Protein AF-A0A6G8ITP6-F1 (afdb_monomer_lite)

Sequence (67 aa):
MCTQLQYIGSLWFTTAEAQELMALIRAGLLDTNQWVPRPYTLDQLNQALEDIQTDANGFLNYHIVHE

Foldseek 3Di:
DDPDDDDDDDDDDDPVVVVVVVVCVVVVVDDLVQQAEDEDAPVCVVVLVVCCVPPDDPRYDYDYDDD

Organism: Pseudomonas veronii (NCBI:txid76761)

Structure (mmCIF, N/CA/C/O backbone):
data_AF-A0A6G8ITP6-F1
#
_entry.id   AF-A0A6G8ITP6-F1
#
loop_
_atom_site.group_PDB
_atom_site.id
_atom_site.type_symbol
_atom_site.label_atom_id
_atom_site.label_alt_id
_atom_site.label_comp_id
_atom_site.label_asym_id
_atom_site.label_entity_id
_atom_site.label_seq_id
_atom_site.pdbx_PDB_ins_code
_atom_site.Cartn_x
_atom_site.Cartn_y
_atom_site.Cartn_z
_atom_site.occupancy
_atom_site.B_iso_or_equiv
_atom_site.auth_seq_id
_atom_site.auth_comp_id
_atom_site.auth_asym_id
_atom_site.auth_atom_id
_atom_site.pdbx_PDB_model_num
ATOM 1 N N . MET A 1 1 ? -32.446 16.118 16.161 1.00 64.44 1 MET A N 1
ATOM 2 C CA . MET A 1 1 ? -31.269 15.253 16.387 1.00 64.44 1 MET A CA 1
ATOM 3 C C . MET A 1 1 ? -30.119 15.846 15.594 1.00 64.44 1 MET A C 1
ATOM 5 O O . MET A 1 1 ? -30.310 16.078 14.410 1.00 64.44 1 MET A O 1
ATOM 9 N N . CYS A 1 2 ? -29.000 16.186 16.232 1.00 73.06 2 CYS A N 1
ATOM 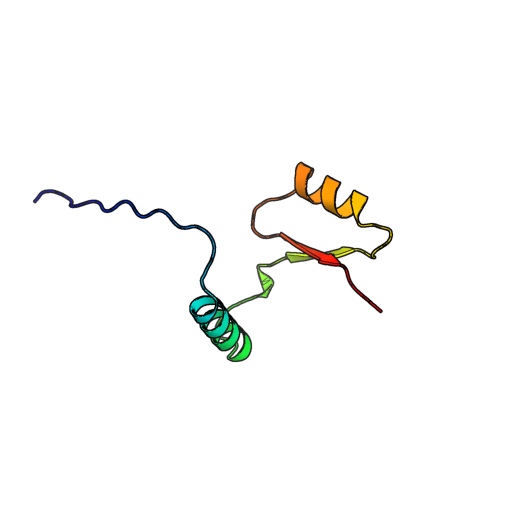10 C CA . CYS A 1 2 ? -27.808 16.662 15.526 1.00 73.06 2 CYS A CA 1
ATOM 11 C C . CYS A 1 2 ? -26.916 15.450 15.241 1.00 73.06 2 CYS A C 1
AT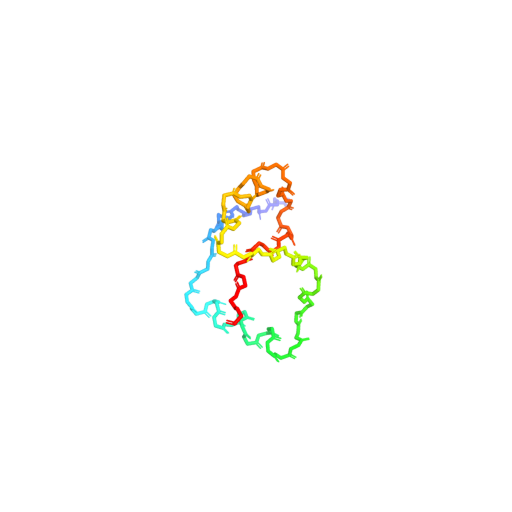OM 13 O O . CYS A 1 2 ? -26.667 14.658 16.149 1.00 73.06 2 CYS A O 1
ATOM 15 N N . THR A 1 3 ? -26.484 15.269 13.998 1.00 74.69 3 THR A N 1
ATOM 16 C CA . THR A 1 3 ? -25.574 14.185 13.619 1.00 74.69 3 THR A CA 1
ATOM 17 C C . THR A 1 3 ? -24.193 14.498 14.189 1.00 74.69 3 THR A C 1
ATOM 19 O O . THR A 1 3 ? -23.524 15.416 13.720 1.00 74.69 3 THR A O 1
ATOM 22 N N . GLN A 1 4 ? -23.766 13.775 15.225 1.00 87.06 4 GLN A N 1
ATOM 23 C CA . GLN A 1 4 ? -22.426 13.933 15.788 1.00 87.06 4 GLN A CA 1
ATOM 24 C C . GLN A 1 4 ? -21.420 13.188 14.907 1.00 87.06 4 GLN A C 1
ATOM 26 O O . GLN A 1 4 ? -21.227 11.983 15.049 1.00 87.06 4 GLN A O 1
ATOM 31 N N . LEU A 1 5 ? -20.806 13.910 13.971 1.00 91.00 5 LEU A N 1
ATOM 32 C CA . LEU A 1 5 ? -19.739 13.377 13.129 1.00 91.00 5 LEU A CA 1
ATOM 33 C C . LEU A 1 5 ? -18.412 13.360 13.902 1.00 91.00 5 LEU A C 1
ATOM 35 O O . LEU A 1 5 ? -18.078 14.322 14.594 1.00 91.00 5 LEU A O 1
ATOM 39 N N . GLN A 1 6 ? -17.654 12.271 13.766 1.00 92.81 6 GLN A N 1
ATOM 40 C CA . GLN A 1 6 ? -16.277 12.155 14.245 1.00 92.81 6 GLN A CA 1
ATOM 41 C C . GLN A 1 6 ? -15.326 12.070 13.054 1.00 92.81 6 GLN A C 1
ATOM 43 O O . GLN A 1 6 ? -15.575 11.332 12.103 1.00 92.81 6 GLN A O 1
ATOM 48 N N . TYR A 1 7 ? -14.223 12.808 13.138 1.00 93.50 7 TYR A N 1
ATOM 49 C CA . TYR A 1 7 ? -13.137 12.771 12.167 1.00 93.50 7 TYR A CA 1
ATOM 50 C C . TYR A 1 7 ? -11.911 12.176 12.849 1.00 93.50 7 TYR A C 1
ATOM 52 O O . TYR A 1 7 ? -11.480 12.675 13.888 1.00 93.50 7 TYR A O 1
ATOM 60 N N . ILE A 1 8 ? -11.371 11.102 12.279 1.00 94.56 8 ILE A N 1
ATOM 61 C CA . ILE A 1 8 ? -10.233 10.368 12.833 1.00 94.56 8 ILE A CA 1
ATOM 62 C C . ILE A 1 8 ? -9.163 10.286 11.749 1.00 94.56 8 ILE A C 1
ATOM 64 O O . ILE A 1 8 ? -9.428 9.813 10.646 1.00 94.56 8 ILE A O 1
ATOM 68 N N . GLY A 1 9 ? -7.959 10.765 12.061 1.00 94.56 9 GLY A N 1
ATOM 69 C CA . GLY A 1 9 ? -6.786 10.532 11.224 1.00 94.56 9 GLY A CA 1
ATOM 70 C C . GLY A 1 9 ? -6.274 9.106 11.415 1.00 94.56 9 GLY A C 1
ATOM 71 O O . GLY A 1 9 ? -6.257 8.603 12.535 1.00 94.56 9 GLY A O 1
ATOM 72 N N . SER A 1 10 ? -5.842 8.466 10.334 1.00 93.06 10 SER A N 1
ATOM 73 C CA . SER A 1 10 ? -5.239 7.133 10.360 1.00 93.06 10 SER A CA 1
ATOM 74 C C . SER A 1 10 ? -3.943 7.159 9.559 1.00 93.06 10 SER A C 1
ATOM 76 O O . SER A 1 10 ? -3.892 7.740 8.474 1.00 93.06 10 SER A O 1
ATOM 78 N N . LEU A 1 11 ? -2.886 6.580 10.124 1.00 94.38 11 LEU A N 1
ATOM 79 C CA . LEU A 1 11 ? -1.574 6.484 9.501 1.00 94.38 11 LEU A CA 1
ATOM 80 C C . LEU A 1 11 ? -0.898 5.206 9.999 1.00 94.38 11 LEU A C 1
ATOM 82 O O . LEU A 1 11 ? -0.478 5.150 11.153 1.00 94.38 11 LEU A O 1
ATOM 86 N N . TRP A 1 12 ? -0.760 4.218 9.114 1.00 92.31 12 TRP A N 1
ATOM 87 C CA . TRP A 1 12 ? -0.129 2.929 9.421 1.00 92.31 12 TRP A CA 1
ATOM 88 C C . TRP A 1 12 ? -0.769 2.211 10.626 1.00 92.31 12 TRP A C 1
ATOM 90 O O . TRP A 1 12 ? -1.955 2.384 10.901 1.00 92.31 12 TRP A O 1
ATOM 100 N N . PHE A 1 13 ? 0.001 1.341 11.277 1.00 95.38 13 PHE A N 1
ATOM 101 C CA . PHE A 1 13 ? -0.403 0.499 12.392 1.00 95.38 13 PHE A CA 1
ATOM 102 C C . PHE A 1 13 ? 0.767 0.314 13.368 1.00 95.38 13 PHE A C 1
ATOM 104 O O . PHE A 1 13 ? 1.944 0.404 13.004 1.00 95.38 13 PHE A O 1
ATOM 111 N N . THR 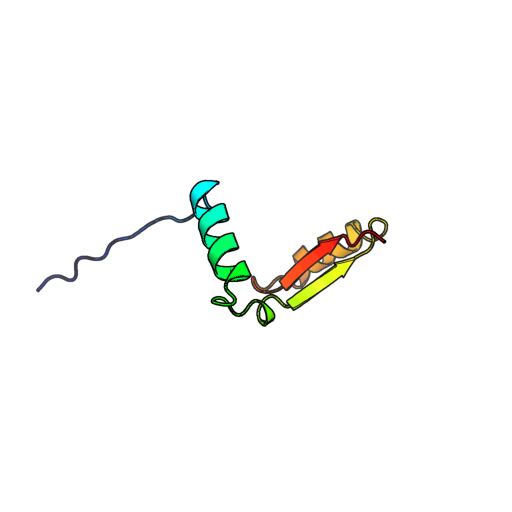A 1 14 ? 0.439 0.037 14.621 1.00 96.62 14 THR A N 1
ATOM 112 C CA . THR A 1 14 ? 1.362 -0.406 15.666 1.00 96.62 14 THR A CA 1
ATOM 113 C C . THR A 1 14 ? 1.791 -1.860 15.444 1.00 96.62 14 THR A C 1
ATOM 115 O O . THR A 1 14 ? 1.151 -2.623 14.720 1.00 96.62 14 THR A O 1
ATOM 118 N N . THR A 1 15 ? 2.858 -2.298 16.118 1.00 97.88 15 THR A N 1
ATOM 119 C CA . THR A 1 15 ? 3.293 -3.706 16.078 1.00 97.88 15 THR A CA 1
ATOM 120 C C . THR A 1 15 ? 2.201 -4.673 16.543 1.00 97.88 15 THR A C 1
ATOM 122 O O . THR A 1 15 ? 2.084 -5.764 15.991 1.00 97.88 15 THR A O 1
ATOM 125 N N . ALA A 1 16 ? 1.400 -4.286 17.541 1.00 98.19 16 ALA A N 1
ATOM 126 C CA . ALA A 1 16 ? 0.302 -5.111 18.039 1.00 98.19 16 ALA A CA 1
ATOM 127 C C . ALA A 1 16 ? -0.791 -5.279 16.971 1.00 98.19 16 ALA A C 1
ATOM 129 O O . ALA A 1 16 ? -1.149 -6.405 16.634 1.00 98.19 16 ALA A O 1
ATOM 130 N N . GLU A 1 17 ? -1.224 -4.179 16.352 1.00 97.81 17 GLU A N 1
ATOM 131 C CA . GLU A 1 17 ? -2.196 -4.203 15.249 1.00 97.81 17 GLU A CA 1
ATOM 132 C C . GLU A 1 17 ? -1.678 -5.020 14.050 1.00 97.81 17 GLU A C 1
ATOM 134 O O . GLU A 1 17 ? -2.430 -5.778 13.437 1.00 97.81 17 GLU A O 1
ATOM 139 N N . ALA A 1 18 ? -0.374 -4.955 13.749 1.00 96.62 18 ALA A N 1
ATOM 140 C CA . ALA A 1 18 ? 0.242 -5.797 12.721 1.00 96.62 18 ALA A CA 1
ATOM 141 C C . ALA A 1 18 ? 0.147 -7.294 13.057 1.00 96.62 18 ALA A C 1
ATOM 143 O O . ALA A 1 18 ? -0.143 -8.120 12.192 1.00 96.62 18 ALA A O 1
ATOM 144 N N . GLN A 1 19 ? 0.412 -7.667 14.311 1.00 98.12 19 GLN A N 1
ATOM 145 C CA . GLN A 1 19 ? 0.344 -9.060 14.757 1.00 98.12 19 GLN A CA 1
ATOM 146 C C . GLN A 1 19 ? -1.084 -9.604 14.692 1.00 98.12 19 GLN A C 1
ATOM 148 O O . GLN A 1 19 ? -1.274 -10.752 14.276 1.00 98.12 19 GLN A O 1
ATOM 153 N N . GLU A 1 20 ? -2.067 -8.778 15.050 1.00 97.81 20 GLU A N 1
ATOM 154 C CA . GLU A 1 20 ? -3.489 -9.092 14.914 1.00 97.81 20 GLU A CA 1
ATOM 155 C C . GLU A 1 20 ? -3.871 -9.291 13.444 1.00 97.81 20 GLU A C 1
ATOM 157 O O . GLU A 1 20 ? -4.412 -10.343 13.094 1.00 97.81 20 GLU A O 1
ATOM 162 N N . LEU A 1 21 ? -3.494 -8.360 12.559 1.00 95.81 21 LEU A N 1
ATOM 163 C CA . LEU A 1 21 ? -3.692 -8.497 11.112 1.00 95.81 21 LEU A CA 1
ATOM 164 C C . LEU A 1 21 ? -3.085 -9.806 10.584 1.00 95.81 21 LEU A C 1
ATOM 166 O O . LEU A 1 21 ? -3.748 -10.571 9.881 1.00 95.81 21 LEU A O 1
ATOM 170 N N . MET A 1 22 ? -1.847 -10.118 10.972 1.00 96.38 22 MET A N 1
ATOM 171 C CA . MET A 1 22 ? -1.182 -11.359 10.571 1.00 96.38 22 MET A CA 1
ATOM 172 C C . MET A 1 22 ? -1.878 -12.613 11.112 1.00 96.38 22 MET A C 1
ATOM 174 O O . MET A 1 22 ? -1.856 -13.654 10.453 1.00 96.38 22 MET A O 1
ATOM 178 N N . ALA A 1 23 ? -2.484 -12.554 12.301 1.00 97.75 23 ALA A N 1
ATOM 179 C CA . ALA A 1 23 ? -3.279 -13.658 12.831 1.00 97.75 23 ALA A CA 1
ATOM 180 C C . ALA A 1 23 ? -4.537 -13.899 11.984 1.00 97.75 23 ALA A C 1
ATOM 182 O O . ALA A 1 23 ? -4.836 -15.053 11.676 1.00 97.75 23 ALA A O 1
ATOM 183 N N . LEU A 1 24 ? -5.210 -12.833 11.539 1.00 97.19 24 LEU A N 1
ATOM 184 C CA . LEU A 1 24 ? -6.375 -12.928 10.653 1.00 97.19 24 LEU A CA 1
ATOM 185 C C . LEU A 1 24 ? -6.014 -13.514 9.281 1.00 97.19 24 LEU A C 1
ATOM 187 O O . LEU A 1 24 ? -6.714 -14.406 8.800 1.00 97.19 24 LEU A O 1
ATOM 191 N N . ILE A 1 25 ? -4.897 -13.073 8.685 1.00 95.62 25 ILE A N 1
ATOM 192 C CA . ILE A 1 25 ? -4.381 -13.636 7.424 1.00 95.62 25 ILE A CA 1
ATOM 193 C C . ILE A 1 25 ? -4.104 -15.136 7.590 1.00 95.62 25 ILE A C 1
ATOM 195 O O . ILE A 1 25 ? -4.583 -15.945 6.800 1.00 95.62 25 ILE A O 1
ATOM 199 N N . ARG A 1 26 ? -3.377 -15.531 8.645 1.00 96.00 26 ARG A N 1
ATOM 200 C CA . ARG A 1 26 ? -3.048 -16.946 8.907 1.00 96.00 26 ARG A CA 1
ATOM 201 C C . ARG A 1 26 ? -4.276 -17.816 9.158 1.00 96.00 26 ARG A C 1
ATOM 203 O O . ARG A 1 26 ? -4.265 -18.988 8.799 1.00 96.00 26 ARG A O 1
ATOM 210 N N . ALA A 1 27 ? -5.315 -17.256 9.770 1.00 97.62 27 ALA A N 1
ATOM 211 C CA . ALA A 1 27 ? -6.583 -17.941 9.991 1.00 97.62 27 ALA A CA 1
ATOM 212 C C . ALA A 1 27 ? -7.443 -18.053 8.715 1.00 97.62 27 ALA A C 1
ATOM 214 O O . ALA A 1 27 ? -8.512 -18.658 8.765 1.00 97.62 27 ALA A O 1
ATOM 215 N N . GLY A 1 28 ? -7.011 -17.471 7.588 1.00 95.50 28 GLY A N 1
ATOM 216 C CA . GLY A 1 28 ? -7.776 -17.449 6.339 1.00 95.50 28 GLY A CA 1
ATOM 217 C C . GLY A 1 28 ? -9.023 -16.565 6.407 1.00 95.50 28 GLY A C 1
ATOM 218 O O . GLY A 1 28 ? -9.947 -16.746 5.621 1.00 95.50 28 GLY A O 1
ATOM 219 N N . LEU A 1 29 ? -9.073 -15.629 7.361 1.00 96.88 29 LEU A N 1
ATOM 220 C CA . LEU A 1 29 ? -10.223 -14.745 7.574 1.00 96.88 29 LEU A CA 1
ATOM 221 C C . LEU A 1 29 ? -10.189 -13.498 6.683 1.00 96.88 29 LEU A C 1
ATOM 223 O O . LEU A 1 29 ? -11.175 -12.766 6.619 1.00 96.88 29 LEU A O 1
ATOM 227 N N . LEU A 1 30 ? -9.064 -13.252 6.010 1.00 92.62 30 LEU A N 1
ATOM 228 C CA . LEU A 1 30 ? -8.889 -12.159 5.062 1.00 92.62 30 LEU A CA 1
ATOM 229 C C . LEU A 1 30 ? -8.607 -12.720 3.670 1.00 92.62 30 LEU A C 1
ATOM 231 O O . LEU A 1 30 ? -7.748 -13.584 3.505 1.00 92.62 30 LEU A O 1
ATOM 235 N N . ASP A 1 31 ? -9.315 -12.193 2.674 1.00 90.06 31 ASP A N 1
ATOM 236 C CA . ASP A 1 31 ? -9.062 -12.491 1.267 1.00 90.06 31 ASP A CA 1
ATOM 237 C C . ASP A 1 31 ? -7.879 -11.658 0.761 1.00 90.06 31 ASP A C 1
ATOM 239 O O . ASP A 1 31 ? -8.014 -10.482 0.421 1.00 90.06 31 ASP A O 1
ATOM 243 N N . THR A 1 32 ? -6.699 -12.273 0.717 1.00 88.12 32 THR A N 1
ATOM 244 C CA . THR A 1 32 ? -5.470 -11.610 0.264 1.00 88.12 32 THR A CA 1
ATOM 245 C C . THR A 1 32 ? -5.328 -11.584 -1.257 1.00 88.12 32 THR A C 1
ATOM 247 O O . THR A 1 32 ? -4.398 -10.959 -1.759 1.00 88.12 32 THR A O 1
ATOM 250 N N . ASN A 1 33 ? -6.235 -12.216 -2.016 1.00 87.25 33 ASN A N 1
ATOM 251 C CA . ASN A 1 33 ? -6.158 -12.238 -3.484 1.00 87.25 33 ASN A CA 1
ATOM 252 C C . ASN A 1 33 ? -6.417 -10.863 -4.114 1.00 87.25 33 ASN A C 1
ATOM 254 O O . ASN A 1 33 ? -6.082 -10.639 -5.275 1.00 87.25 33 ASN A O 1
ATOM 258 N N . GLN A 1 34 ? -6.999 -9.935 -3.351 1.00 84.94 34 GLN A N 1
ATOM 259 C CA . GLN A 1 34 ? -7.214 -8.555 -3.785 1.00 84.94 34 GLN A CA 1
ATOM 260 C C . GLN A 1 34 ? -5.908 -7.756 -3.876 1.00 84.94 34 GLN A C 1
ATOM 262 O O . GLN A 1 34 ? -5.863 -6.737 -4.563 1.00 84.94 34 GLN A O 1
ATOM 267 N N . TRP A 1 35 ? -4.843 -8.210 -3.207 1.00 88.19 35 TRP A N 1
ATOM 268 C CA . TRP A 1 35 ? -3.519 -7.599 -3.281 1.00 88.19 35 TRP A CA 1
ATOM 269 C C . TRP A 1 35 ? -2.768 -8.170 -4.477 1.00 88.19 35 TRP A C 1
ATOM 271 O O . TRP A 1 35 ? -2.029 -9.147 -4.359 1.00 88.19 35 TRP A O 1
ATOM 281 N N . VAL A 1 36 ? -2.993 -7.580 -5.651 1.00 91.69 36 VAL A N 1
ATOM 282 C CA . VAL A 1 36 ? -2.448 -8.099 -6.909 1.00 91.69 36 VAL A CA 1
ATOM 283 C C . VAL A 1 36 ? -0.914 -8.021 -6.867 1.00 91.69 36 VAL A C 1
ATOM 285 O O . VAL A 1 36 ? -0.368 -6.915 -6.775 1.00 91.69 36 VAL A O 1
ATOM 288 N N . PRO A 1 37 ? -0.201 -9.161 -6.927 1.00 93.44 37 PRO A N 1
ATOM 289 C CA . PRO A 1 37 ? 1.247 -9.180 -6.786 1.00 93.44 37 PRO A CA 1
ATOM 290 C C . PRO A 1 37 ? 1.944 -8.580 -8.013 1.00 93.44 37 PRO A C 1
ATOM 292 O O . PRO A 1 37 ? 1.593 -8.868 -9.159 1.00 93.44 37 PRO A O 1
ATOM 295 N N . ARG A 1 38 ? 2.977 -7.775 -7.755 1.00 95.31 38 ARG A N 1
ATOM 296 C CA . ARG A 1 38 ? 3.916 -7.208 -8.732 1.00 95.31 38 ARG A CA 1
ATOM 297 C C . ARG A 1 38 ? 5.347 -7.573 -8.300 1.00 95.31 38 ARG A C 1
ATOM 299 O O . ARG A 1 38 ? 5.976 -6.796 -7.580 1.00 95.31 38 ARG A O 1
ATOM 306 N N . PRO A 1 39 ? 5.828 -8.782 -8.643 1.00 96.00 39 PRO A N 1
ATOM 307 C CA . PRO A 1 39 ? 7.166 -9.231 -8.275 1.00 96.00 39 PRO A CA 1
ATOM 308 C C . PRO A 1 39 ? 8.233 -8.626 -9.196 1.00 96.00 39 PRO A C 1
ATOM 310 O O . PRO A 1 39 ? 8.032 -8.544 -10.407 1.00 96.00 39 PRO A O 1
ATOM 313 N N . TYR A 1 40 ? 9.385 -8.276 -8.627 1.00 97.50 40 TYR A N 1
ATOM 314 C CA . TYR A 1 40 ? 10.571 -7.805 -9.352 1.00 97.50 40 TYR A CA 1
ATOM 315 C C . TYR A 1 40 ? 11.821 -8.497 -8.813 1.00 97.50 40 TYR A C 1
ATOM 317 O O . TYR A 1 40 ? 11.885 -8.835 -7.629 1.00 97.50 40 TYR A O 1
ATOM 325 N N . THR A 1 41 ? 12.839 -8.681 -9.649 1.00 97.31 41 THR A N 1
ATOM 326 C CA . THR A 1 41 ? 14.171 -9.048 -9.149 1.00 97.31 41 THR A CA 1
ATOM 327 C C . THR A 1 41 ? 14.872 -7.827 -8.552 1.00 97.31 41 THR A C 1
ATOM 329 O O . THR A 1 41 ? 14.482 -6.683 -8.799 1.00 97.31 41 THR A O 1
ATOM 332 N N . LEU A 1 42 ? 15.934 -8.045 -7.770 1.00 96.62 42 LEU A N 1
ATOM 333 C CA . LEU A 1 42 ? 16.689 -6.940 -7.170 1.00 96.62 42 LEU A CA 1
ATOM 334 C C . LEU A 1 42 ? 17.262 -5.979 -8.229 1.00 96.62 42 LEU A C 1
ATOM 336 O O . LEU A 1 42 ? 17.205 -4.765 -8.044 1.00 96.62 42 LEU A O 1
ATOM 340 N N . ASP A 1 43 ? 17.738 -6.504 -9.360 1.00 97.44 43 ASP A N 1
ATOM 341 C CA . ASP A 1 43 ? 18.276 -5.697 -10.466 1.00 97.44 43 ASP A CA 1
ATOM 342 C C . ASP A 1 43 ? 17.207 -4.822 -11.147 1.00 97.44 43 ASP A C 1
ATOM 344 O O . ASP A 1 43 ? 17.530 -3.862 -11.846 1.00 97.44 43 ASP A O 1
ATOM 348 N N . GLN A 1 44 ? 15.923 -5.115 -10.920 1.00 97.75 44 GLN A N 1
ATOM 349 C CA . GLN A 1 44 ? 14.783 -4.368 -11.449 1.00 97.75 44 GLN A CA 1
ATOM 350 C C . GLN A 1 44 ? 14.230 -3.326 -10.464 1.00 97.75 44 GLN A C 1
ATOM 352 O O . GLN A 1 44 ? 13.178 -2.745 -10.729 1.00 97.75 44 GLN A O 1
ATOM 357 N N . LEU A 1 45 ? 14.918 -3.044 -9.349 1.00 97.00 45 LEU A N 1
ATOM 358 C CA . LEU A 1 45 ? 14.426 -2.128 -8.310 1.00 97.00 45 LEU A CA 1
ATOM 359 C C . LEU A 1 45 ? 13.984 -0.762 -8.862 1.00 97.00 45 LEU A C 1
ATOM 361 O O . LEU A 1 45 ? 12.945 -0.247 -8.461 1.00 97.00 45 LEU A O 1
ATOM 365 N N . ASN A 1 46 ? 14.741 -0.185 -9.798 1.00 97.94 46 ASN A N 1
ATOM 366 C CA . ASN A 1 46 ? 14.381 1.110 -10.382 1.00 97.94 46 ASN A CA 1
ATOM 367 C C . ASN A 1 46 ? 13.102 1.030 -11.226 1.00 97.94 46 ASN A C 1
ATOM 369 O O . ASN A 1 46 ? 12.273 1.928 -11.129 1.00 97.94 46 ASN A O 1
ATOM 373 N N . GLN A 1 47 ? 12.893 -0.064 -11.967 1.00 97.69 47 GLN A N 1
ATOM 374 C CA . GLN A 1 47 ? 11.639 -0.279 -12.694 1.00 97.69 47 GLN A CA 1
ATOM 375 C C . GLN A 1 47 ? 10.457 -0.390 -11.725 1.00 97.69 47 GLN A C 1
ATOM 377 O O . GLN A 1 47 ? 9.413 0.205 -11.960 1.00 97.69 47 GLN A O 1
ATOM 382 N N . ALA A 1 48 ? 10.630 -1.093 -10.600 1.00 96.69 48 ALA A N 1
ATOM 383 C CA . ALA A 1 48 ? 9.587 -1.189 -9.582 1.00 96.69 48 ALA A CA 1
ATOM 384 C C . ALA A 1 48 ? 9.195 0.194 -9.029 1.00 96.69 48 ALA A C 1
ATOM 386 O O . ALA A 1 48 ? 8.015 0.460 -8.821 1.00 96.69 48 ALA A O 1
ATOM 387 N N . LEU A 1 49 ? 10.170 1.086 -8.812 1.00 96.31 49 LEU A N 1
ATOM 388 C CA . LEU A 1 49 ? 9.917 2.457 -8.355 1.00 96.31 49 LEU A CA 1
ATOM 389 C C . LEU A 1 49 ? 9.188 3.302 -9.411 1.00 96.31 49 LEU A C 1
ATOM 391 O O . LEU A 1 49 ? 8.277 4.049 -9.054 1.00 96.31 49 LEU A O 1
ATOM 395 N N . GLU A 1 50 ? 9.559 3.168 -10.686 1.00 97.56 50 GLU A N 1
ATOM 396 C CA . GLU A 1 50 ? 8.863 3.828 -11.798 1.00 97.56 50 GLU A CA 1
ATOM 397 C C . GLU A 1 50 ? 7.405 3.356 -11.894 1.00 97.56 50 GLU A C 1
ATOM 399 O O . GLU A 1 50 ? 6.494 4.184 -11.904 1.00 97.56 50 GLU A O 1
ATOM 404 N N . ASP A 1 51 ? 7.169 2.044 -11.842 1.00 96.19 51 ASP A N 1
ATOM 405 C CA . ASP A 1 51 ? 5.827 1.457 -11.923 1.00 96.19 51 ASP A CA 1
ATOM 406 C C . ASP A 1 51 ? 4.946 1.841 -10.717 1.00 96.19 51 ASP A C 1
ATOM 408 O O . ASP A 1 51 ? 3.728 1.995 -10.850 1.00 96.19 51 ASP A O 1
ATOM 412 N N . ILE A 1 52 ? 5.533 2.012 -9.523 1.00 95.19 52 ILE A N 1
ATOM 413 C CA . ILE A 1 52 ? 4.824 2.558 -8.352 1.00 95.19 52 ILE A CA 1
ATOM 414 C C . ILE A 1 52 ? 4.379 3.997 -8.631 1.00 95.19 52 ILE A C 1
ATOM 416 O O . ILE A 1 52 ? 3.283 4.394 -8.240 1.00 95.19 52 ILE A O 1
ATOM 420 N N . GLN A 1 53 ? 5.212 4.795 -9.295 1.00 95.44 53 GLN A N 1
ATOM 421 C CA . GLN A 1 53 ? 4.882 6.185 -9.582 1.00 95.44 53 GLN A CA 1
ATOM 422 C C . GLN A 1 53 ? 3.807 6.322 -10.669 1.00 95.44 53 GLN A C 1
ATOM 424 O O . GLN A 1 53 ? 2.989 7.243 -10.587 1.00 95.44 53 GLN A O 1
ATOM 429 N N . THR A 1 54 ? 3.798 5.445 -11.677 1.00 95.50 54 THR A N 1
ATOM 430 C CA .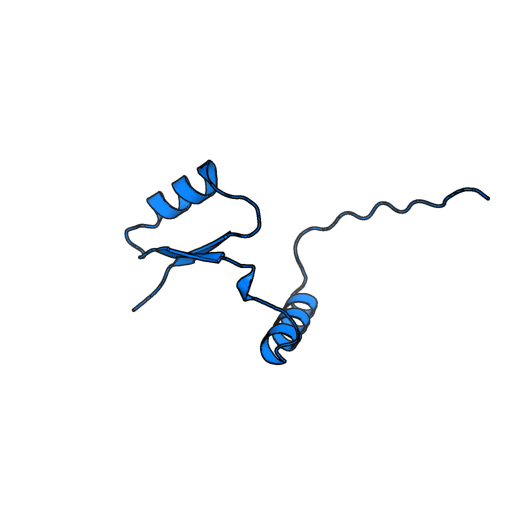 THR A 1 54 ? 2.891 5.559 -12.831 1.00 95.50 54 THR A CA 1
ATOM 431 C C . THR A 1 54 ? 1.575 4.805 -12.662 1.00 95.50 54 THR A C 1
ATOM 433 O O . THR A 1 54 ? 0.545 5.314 -13.104 1.00 95.50 54 THR A O 1
ATOM 436 N N . ASP A 1 55 ? 1.584 3.643 -11.996 1.00 90.88 55 ASP A N 1
ATOM 437 C CA . ASP A 1 55 ? 0.465 2.686 -12.031 1.00 90.88 55 ASP A CA 1
ATOM 438 C C . ASP A 1 55 ? -0.117 2.325 -10.648 1.00 90.88 55 ASP A C 1
ATOM 440 O O . ASP A 1 55 ? -1.028 1.491 -10.553 1.00 90.88 55 ASP A O 1
ATOM 444 N N . ALA A 1 56 ? 0.360 2.934 -9.555 1.00 87.69 56 ALA A N 1
ATOM 445 C CA . ALA A 1 56 ? -0.150 2.621 -8.221 1.00 87.69 56 ALA A CA 1
ATOM 446 C C . ALA A 1 56 ? -1.626 3.021 -8.043 1.00 87.69 56 ALA A C 1
ATOM 448 O O . ALA A 1 56 ? -2.033 4.158 -8.274 1.00 87.69 56 ALA A O 1
ATOM 449 N N . ASN A 1 57 ? -2.426 2.078 -7.539 1.00 87.69 57 ASN A N 1
ATOM 450 C CA . ASN A 1 57 ? -3.863 2.253 -7.297 1.00 87.69 57 ASN A CA 1
ATOM 451 C C . ASN A 1 57 ? -4.301 1.891 -5.862 1.00 87.69 57 ASN A C 1
ATOM 453 O O . ASN A 1 57 ? -5.495 1.815 -5.582 1.00 87.69 57 ASN A O 1
ATOM 457 N N . GLY A 1 58 ? -3.343 1.635 -4.963 1.00 84.31 58 GLY A N 1
ATOM 458 C CA . GLY A 1 58 ? -3.587 1.241 -3.570 1.00 84.31 58 GLY A CA 1
ATOM 459 C C . GLY A 1 58 ? -3.826 -0.256 -3.330 1.00 84.31 58 GLY A C 1
ATOM 460 O O . GLY A 1 58 ? -3.824 -0.674 -2.177 1.00 84.31 58 GLY A O 1
ATOM 461 N N . PHE A 1 59 ? -3.974 -1.071 -4.381 1.00 88.00 59 PHE A N 1
ATOM 462 C CA . PHE A 1 59 ? -4.237 -2.517 -4.282 1.00 88.00 59 PHE A CA 1
ATOM 463 C C . PHE A 1 59 ? -3.154 -3.395 -4.930 1.00 88.00 59 PHE A C 1
ATOM 465 O O . PHE A 1 59 ? -3.243 -4.621 -4.895 1.00 88.00 59 PHE A O 1
ATOM 472 N N . LEU A 1 60 ? -2.121 -2.790 -5.519 1.00 93.06 60 LEU A N 1
ATOM 473 C CA . LEU A 1 60 ? -0.962 -3.505 -6.053 1.00 93.06 60 LEU A CA 1
ATOM 474 C C . LEU A 1 60 ? 0.075 -3.748 -4.950 1.00 93.06 60 LEU A C 1
ATOM 476 O O . LEU A 1 60 ? 0.457 -2.824 -4.229 1.00 93.06 60 LEU A O 1
ATOM 480 N N . ASN A 1 61 ? 0.561 -4.984 -4.845 1.00 92.75 61 ASN A N 1
ATOM 481 C CA . ASN A 1 61 ? 1.631 -5.359 -3.926 1.00 92.75 61 ASN A CA 1
ATOM 482 C C . ASN A 1 61 ? 2.960 -5.503 -4.678 1.00 92.75 61 A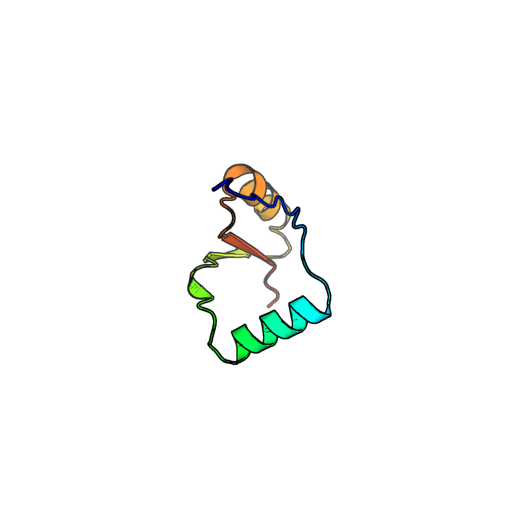SN A C 1
ATOM 484 O O . ASN A 1 61 ? 3.253 -6.553 -5.248 1.00 92.75 61 ASN A O 1
ATOM 488 N N . TYR A 1 62 ? 3.762 -4.441 -4.663 1.00 95.06 62 TYR A N 1
ATOM 489 C CA . TYR A 1 62 ? 5.109 -4.422 -5.230 1.00 95.06 62 TYR A CA 1
ATOM 490 C C . TYR A 1 62 ? 6.097 -5.037 -4.241 1.00 95.06 62 TYR A C 1
ATOM 492 O O . TYR A 1 62 ? 6.184 -4.590 -3.096 1.00 95.06 62 TYR A O 1
ATOM 500 N N . HIS A 1 63 ? 6.842 -6.055 -4.665 1.00 94.94 63 HIS A N 1
ATOM 501 C CA . HIS A 1 63 ? 7.831 -6.704 -3.807 1.00 94.94 63 HIS A CA 1
ATOM 502 C C . HIS A 1 63 ? 9.016 -7.243 -4.606 1.00 94.94 63 HIS A C 1
ATOM 504 O O . HIS A 1 63 ? 8.891 -7.615 -5.773 1.00 94.94 63 HIS A O 1
ATOM 510 N N . ILE A 1 64 ? 10.172 -7.299 -3.944 1.00 96.81 64 ILE A N 1
ATOM 511 C CA . ILE A 1 64 ? 11.363 -7.943 -4.489 1.00 96.81 64 ILE A CA 1
ATOM 512 C C . ILE A 1 64 ? 11.308 -9.428 -4.148 1.00 96.81 64 ILE A C 1
ATOM 514 O O . ILE A 1 64 ? 11.176 -9.790 -2.977 1.00 96.81 64 ILE A O 1
ATOM 518 N N . VAL A 1 65 ? 11.410 -10.278 -5.164 1.00 95.88 65 VAL A N 1
ATOM 519 C CA . VAL A 1 65 ? 11.554 -11.723 -4.984 1.00 95.88 65 VAL A CA 1
ATOM 520 C C . VAL A 1 65 ? 13.034 -12.085 -4.890 1.00 95.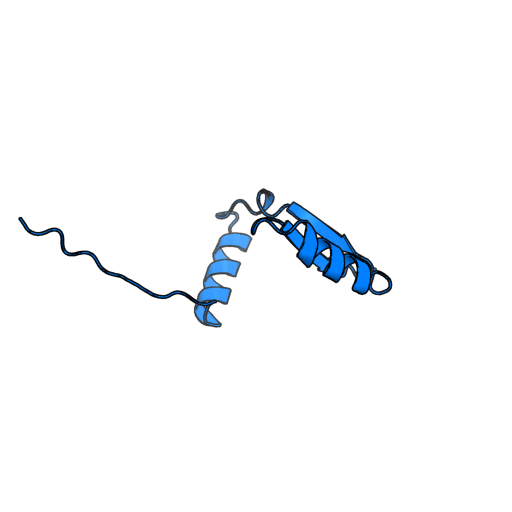88 65 VAL A C 1
ATOM 522 O O . VAL A 1 65 ? 13.873 -11.535 -5.606 1.00 95.88 65 VAL A O 1
ATOM 525 N N . HIS A 1 66 ? 13.353 -12.997 -3.977 1.00 85.75 66 HIS A N 1
ATOM 526 C CA . HIS A 1 66 ? 14.677 -13.591 -3.834 1.00 85.75 66 HIS A CA 1
ATOM 527 C C . HIS A 1 66 ? 14.546 -15.084 -4.138 1.00 85.75 66 HIS A C 1
ATOM 529 O O . HIS A 1 66 ? 13.700 -15.740 -3.527 1.00 85.75 66 HIS A O 1
ATOM 535 N N . GLU A 1 67 ? 15.317 -15.576 -5.110 1.00 71.50 67 GLU A N 1
ATOM 536 C CA . GLU A 1 67 ? 15.427 -17.009 -5.429 1.00 71.50 67 GLU A CA 1
ATOM 537 C C . GLU A 1 67 ? 16.346 -17.739 -4.445 1.00 71.50 67 GLU A C 1
ATOM 539 O O . GLU A 1 67 ? 17.394 -17.159 -4.074 1.00 71.50 67 GLU A O 1
#

pLDDT: mean 92.79, std 6.66, range [64.44, 98.19]

Secondary structure (DSSP, 8-state):
-----------S--HHHHHHHHHHHHTT-S-GGGSEEEEE-GGGHHHHHHHHHHH--SSEEEEE---

Radius of gyration: 17.18 Å; chains: 1; bounding box: 50×35×31 Å